Protein AF-A0A960Q6L1-F1 (afdb_monomer)

pLDDT: mean 84.84, std 14.45, range [53.34, 97.69]

Secondary structure (DSSP, 8-state):
---GGGS-HHHHTT--TT--HHHHHHHHHHHHHHHHTT-GGGSEEEETTEEEE--HHHHHHHHHHHHSHHHHHHHHHT--PPPPPP---THHHHHHHHHT-

Solvent-accessible surface area (backbone atoms only — not comparable to full-atom values): 6261 Å² total; per-residue (Å²): 133,84,62,74,76,70,70,36,42,43,63,76,52,71,51,59,82,84,54,50,73,71,52,52,53,51,38,40,54,53,49,48,52,39,52,76,72,65,44,68,84,62,35,46,49,76,51,97,90,42,79,44,81,47,53,68,65,55,45,53,48,28,52,57,43,59,69,37,68,72,55,30,51,55,50,53,71,67,56,72,85,78,76,73,77,76,77,76,76,68,60,77,65,51,53,41,69,75,68,74,111

Radius of gyration: 18.15 Å; Cα contacts (8 Å, |Δi|>4): 85; chains: 1; bounding box: 40×31×58 Å

Structure (mmCIF, N/CA/C/O backbone):
data_AF-A0A960Q6L1-F1
#
_entry.id   AF-A0A960Q6L1-F1
#
loop_
_atom_site.group_PDB
_atom_site.id
_atom_site.type_symbol
_atom_site.label_atom_id
_atom_site.label_alt_id
_atom_site.label_comp_id
_atom_site.label_asym_id
_atom_site.label_entity_id
_atom_site.label_seq_id
_atom_site.pdbx_PDB_ins_code
_atom_site.Cartn_x
_atom_site.Cartn_y
_atom_site.Cartn_z
_atom_site.occupancy
_atom_site.B_iso_or_equiv
_atom_site.auth_seq_id
_atom_site.auth_comp_id
_atom_site.auth_asym_id
_atom_site.auth_atom_id
_atom_site.pdbx_PDB_model_num
ATOM 1 N N . MET A 1 1 ? 10.298 19.977 2.363 1.00 57.78 1 MET A N 1
ATOM 2 C CA . MET A 1 1 ? 9.273 19.362 1.494 1.00 57.78 1 MET A CA 1
ATOM 3 C C . MET A 1 1 ? 9.765 17.973 1.130 1.00 57.78 1 MET A C 1
ATOM 5 O O . MET A 1 1 ? 10.879 17.876 0.631 1.00 57.78 1 MET A O 1
ATOM 9 N N . ALA A 1 2 ? 9.029 16.913 1.467 1.00 64.69 2 ALA A N 1
ATOM 10 C CA . ALA A 1 2 ? 9.424 15.565 1.061 1.00 64.69 2 ALA A CA 1
ATOM 11 C C . ALA A 1 2 ? 9.174 15.396 -0.452 1.00 64.69 2 ALA A C 1
ATOM 13 O O . ALA A 1 2 ? 8.121 15.833 -0.922 1.00 64.69 2 ALA A O 1
ATOM 14 N N . PRO A 1 3 ? 10.112 14.824 -1.225 1.00 72.50 3 PRO A N 1
ATOM 15 C CA . PRO A 1 3 ? 9.887 14.541 -2.638 1.00 72.50 3 PRO A CA 1
ATOM 16 C C . PRO A 1 3 ? 8.635 13.689 -2.896 1.00 72.50 3 PRO A C 1
ATOM 18 O O . PRO A 1 3 ? 8.349 12.765 -2.140 1.00 72.50 3 PRO A O 1
ATOM 21 N N . ALA A 1 4 ? 7.925 13.949 -4.000 1.00 71.31 4 ALA A N 1
ATOM 22 C CA . ALA A 1 4 ? 6.692 13.233 -4.352 1.00 71.31 4 ALA A CA 1
ATOM 23 C C . ALA A 1 4 ? 6.887 11.709 -4.481 1.00 71.31 4 ALA A C 1
ATOM 25 O O . ALA A 1 4 ? 6.006 10.943 -4.105 1.00 71.31 4 ALA A O 1
ATOM 26 N N . TRP A 1 5 ? 8.068 11.262 -4.919 1.00 70.44 5 TRP A N 1
ATOM 27 C CA . TRP A 1 5 ? 8.406 9.840 -5.040 1.00 70.44 5 TRP A CA 1
ATOM 28 C C . TRP A 1 5 ? 8.507 9.097 -3.694 1.00 70.44 5 TRP A C 1
ATOM 30 O O . TRP A 1 5 ? 8.461 7.871 -3.681 1.00 70.44 5 TRP A O 1
ATOM 40 N N . LEU A 1 6 ? 8.600 9.799 -2.552 1.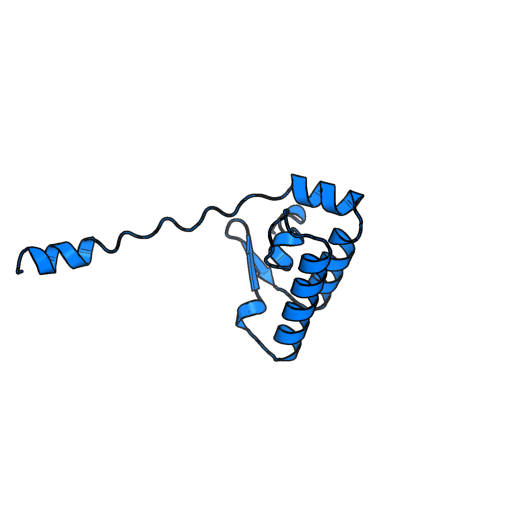00 81.38 6 LEU A N 1
ATOM 41 C CA . LEU A 1 6 ? 8.538 9.167 -1.223 1.00 81.38 6 LEU A CA 1
ATOM 42 C C . LEU A 1 6 ? 7.136 8.666 -0.868 1.00 81.38 6 LEU A C 1
ATOM 44 O O . LEU A 1 6 ? 7.013 7.764 -0.037 1.00 81.38 6 LEU A O 1
ATOM 48 N N . LYS A 1 7 ? 6.083 9.224 -1.480 1.00 85.00 7 LYS A N 1
ATOM 49 C CA . LYS A 1 7 ? 4.706 8.749 -1.306 1.00 85.00 7 LYS A CA 1
ATOM 50 C C . LYS A 1 7 ? 4.463 7.501 -2.155 1.00 85.00 7 LYS A C 1
ATOM 52 O O . LYS A 1 7 ? 3.593 7.485 -3.006 1.00 85.00 7 LYS A O 1
ATOM 57 N N . ASN A 1 8 ? 5.245 6.447 -1.957 1.00 92.00 8 ASN A N 1
ATOM 58 C CA . ASN A 1 8 ? 5.033 5.207 -2.696 1.00 92.00 8 ASN A CA 1
ATOM 59 C C . ASN A 1 8 ? 3.706 4.538 -2.244 1.00 92.00 8 ASN A C 1
ATOM 61 O O . ASN A 1 8 ? 3.525 4.345 -1.033 1.00 92.00 8 ASN A O 1
ATOM 65 N N . PRO A 1 9 ? 2.813 4.136 -3.174 1.00 94.81 9 PRO A N 1
ATOM 66 C CA . PRO A 1 9 ? 1.548 3.461 -2.872 1.00 94.81 9 PRO A CA 1
ATOM 67 C C . PRO A 1 9 ? 1.677 2.247 -1.945 1.00 94.81 9 PRO A C 1
ATOM 69 O O . PRO A 1 9 ? 0.799 2.009 -1.115 1.00 94.81 9 PRO A O 1
ATOM 72 N N . PHE A 1 10 ? 2.784 1.499 -2.023 1.00 94.62 10 PHE A N 1
ATOM 73 C CA . PHE A 1 10 ? 3.025 0.342 -1.156 1.00 94.62 10 PHE A CA 1
ATOM 74 C C . PHE A 1 10 ? 3.182 0.740 0.320 1.00 94.62 10 PHE A C 1
ATOM 76 O O . PHE A 1 10 ? 2.663 0.057 1.205 1.00 94.62 10 PHE A O 1
ATOM 83 N N . PHE A 1 11 ? 3.821 1.881 0.607 1.00 93.12 11 PHE A N 1
ATOM 84 C CA . PHE A 1 11 ? 3.897 2.412 1.973 1.00 93.12 11 PHE A CA 1
ATOM 85 C C . PHE A 1 11 ? 2.556 2.982 2.430 1.00 93.12 11 PHE A C 1
ATOM 87 O O . PHE A 1 11 ? 2.152 2.759 3.576 1.00 93.12 11 PHE A O 1
ATOM 94 N N . THR A 1 12 ? 1.836 3.658 1.529 1.00 93.62 12 THR A N 1
ATOM 95 C CA . THR A 1 12 ? 0.488 4.163 1.810 1.00 93.62 12 THR A CA 1
ATOM 96 C C . THR A 1 12 ? -0.434 3.018 2.216 1.00 93.62 12 THR A C 1
ATOM 98 O O . THR A 1 12 ? -1.100 3.123 3.241 1.00 93.62 12 THR A O 1
ATOM 101 N N . LEU A 1 13 ? -0.407 1.885 1.510 1.00 95.12 13 LEU A N 1
ATOM 102 C CA . LEU A 1 13 ? -1.226 0.710 1.831 1.00 95.12 13 LEU A CA 1
ATOM 103 C C . LEU A 1 13 ? -0.615 -0.228 2.886 1.00 95.12 13 LEU A C 1
ATOM 105 O O . LEU A 1 13 ? -1.269 -1.185 3.292 1.00 95.12 13 LEU A O 1
ATOM 109 N N . ALA A 1 14 ? 0.601 0.052 3.365 1.00 93.12 14 ALA A N 1
ATOM 110 C CA . ALA A 1 14 ? 1.335 -0.781 4.321 1.00 93.12 14 ALA A CA 1
ATOM 111 C C . ALA A 1 14 ? 1.481 -2.252 3.873 1.00 93.12 14 ALA A C 1
ATOM 113 O O . ALA A 1 14 ? 1.300 -3.178 4.665 1.00 93.12 14 ALA A O 1
ATOM 114 N N . ILE A 1 15 ? 1.822 -2.460 2.600 1.00 94.94 15 ILE A N 1
ATOM 115 C CA . ILE A 1 15 ? 2.004 -3.781 1.981 1.00 94.94 15 ILE A CA 1
ATOM 116 C C . ILE A 1 15 ? 3.369 -3.896 1.294 1.00 94.94 15 ILE A C 1
ATOM 118 O O . ILE A 1 15 ? 4.048 -2.906 1.033 1.00 94.94 15 ILE A O 1
ATOM 122 N N . SER A 1 16 ? 3.768 -5.132 0.992 1.00 92.81 16 SER A N 1
ATOM 123 C CA . SER A 1 16 ? 4.973 -5.422 0.209 1.00 92.81 16 SER A CA 1
ATOM 124 C C . SER A 1 16 ? 4.719 -5.233 -1.295 1.00 92.81 16 SER A C 1
ATOM 126 O O . SER A 1 16 ? 3.624 -5.561 -1.753 1.00 92.81 16 SER A O 1
ATOM 128 N N . PRO A 1 17 ? 5.732 -4.843 -2.094 1.00 94.00 17 PRO A N 1
ATOM 129 C CA . PRO A 1 17 ? 5.674 -4.904 -3.560 1.00 94.00 17 PRO A CA 1
ATOM 130 C C . PRO A 1 17 ? 5.328 -6.293 -4.110 1.00 94.00 17 PRO A C 1
ATOM 132 O O . PRO A 1 17 ? 4.765 -6.423 -5.191 1.00 94.00 17 PRO A O 1
ATOM 135 N N . LYS A 1 18 ? 5.620 -7.348 -3.337 1.00 93.44 18 LYS A N 1
ATOM 136 C CA . LYS A 1 18 ? 5.295 -8.739 -3.682 1.00 93.44 18 LYS A CA 1
ATOM 137 C C . LYS A 1 18 ? 3.814 -9.087 -3.489 1.00 93.44 18 LYS A C 1
ATOM 139 O O . LYS A 1 18 ? 3.422 -10.209 -3.796 1.00 93.44 18 LYS A O 1
ATOM 144 N N . ALA A 1 19 ? 3.002 -8.166 -2.965 1.00 95.38 19 ALA A N 1
ATOM 145 C CA . ALA A 1 19 ? 1.581 -8.390 -2.739 1.00 95.38 19 ALA A CA 1
ATOM 146 C C . ALA A 1 19 ? 0.841 -8.624 -4.063 1.00 95.38 19 ALA A C 1
ATOM 148 O O . ALA A 1 19 ? 0.959 -7.856 -5.021 1.00 95.38 19 ALA A O 1
ATOM 149 N N . SER A 1 20 ? 0.030 -9.673 -4.103 1.00 95.94 20 SER A N 1
ATOM 150 C CA . SER A 1 20 ? -0.891 -9.953 -5.202 1.00 95.94 20 SER A CA 1
ATOM 151 C C . SER A 1 20 ? -1.947 -8.850 -5.347 1.00 95.94 20 SER A C 1
ATOM 153 O O . SER A 1 20 ? -2.246 -8.121 -4.400 1.00 95.94 20 SER A O 1
ATOM 155 N N . ALA A 1 21 ? -2.581 -8.752 -6.518 1.00 94.88 21 ALA A N 1
ATOM 156 C CA . ALA A 1 21 ? -3.676 -7.801 -6.742 1.00 94.88 21 ALA A CA 1
ATOM 157 C C . ALA A 1 21 ? -4.812 -7.960 -5.710 1.00 94.88 21 ALA A C 1
ATOM 159 O O . ALA A 1 21 ? -5.328 -6.979 -5.184 1.00 94.88 21 ALA A O 1
ATOM 160 N N . ALA A 1 22 ? -5.144 -9.199 -5.335 1.00 96.19 22 ALA A N 1
ATOM 161 C CA . ALA A 1 22 ? -6.163 -9.465 -4.322 1.00 96.19 22 ALA A CA 1
ATOM 162 C C . ALA A 1 22 ? -5.759 -8.991 -2.913 1.00 96.19 22 ALA A C 1
ATOM 164 O O . ALA A 1 22 ? -6.627 -8.675 -2.101 1.00 96.19 22 ALA A O 1
ATOM 165 N N . GLU A 1 23 ? -4.466 -8.986 -2.580 1.00 97.56 23 GLU A N 1
ATOM 166 C CA . GLU A 1 23 ? -3.964 -8.452 -1.306 1.00 97.56 23 GLU A CA 1
ATOM 167 C C . GLU A 1 23 ? -3.963 -6.926 -1.294 1.00 97.56 23 GLU A C 1
ATOM 169 O O . GLU A 1 23 ? -4.310 -6.338 -0.273 1.00 97.56 23 GLU A O 1
ATOM 174 N N . VAL A 1 24 ? -3.651 -6.297 -2.432 1.00 97.38 24 VAL A N 1
ATOM 175 C CA . VAL A 1 24 ? -3.732 -4.840 -2.615 1.00 97.38 24 VAL A CA 1
ATOM 176 C C . VAL A 1 24 ? -5.152 -4.340 -2.331 1.00 97.38 24 VAL A C 1
ATOM 178 O O . VAL A 1 24 ? -5.337 -3.462 -1.488 1.00 97.38 24 VAL A O 1
ATOM 181 N N . GLU A 1 25 ? -6.163 -4.947 -2.958 1.00 97.38 25 GLU A N 1
ATOM 182 C CA . GLU A 1 25 ? -7.570 -4.564 -2.759 1.00 97.38 25 GLU A CA 1
ATOM 183 C C . GLU A 1 25 ? -8.021 -4.762 -1.306 1.00 97.38 25 GLU A C 1
ATOM 185 O O . GLU A 1 25 ? -8.617 -3.870 -0.695 1.00 97.38 25 GLU A O 1
ATOM 190 N N . ARG A 1 26 ? -7.676 -5.913 -0.713 1.00 97.69 26 ARG A N 1
ATOM 191 C CA . ARG A 1 26 ? -7.999 -6.210 0.689 1.00 97.69 26 ARG A CA 1
ATOM 192 C C . ARG A 1 26 ? -7.362 -5.205 1.647 1.00 97.69 26 ARG A C 1
ATOM 194 O O . ARG A 1 26 ? -8.020 -4.781 2.596 1.00 97.69 26 ARG A O 1
ATOM 201 N N . ALA A 1 27 ? -6.111 -4.815 1.409 1.00 96.94 27 ALA A N 1
ATOM 202 C CA . ALA A 1 27 ? -5.414 -3.836 2.236 1.00 96.94 27 ALA A CA 1
ATOM 203 C C . ALA A 1 27 ? -6.074 -2.454 2.156 1.00 96.94 27 ALA A C 1
ATOM 205 O O . ALA A 1 27 ? -6.325 -1.838 3.195 1.00 96.94 27 ALA A O 1
ATOM 206 N N . GLY A 1 28 ? -6.422 -2.001 0.948 1.00 96.62 28 GLY A N 1
ATOM 207 C CA . GLY A 1 28 ? -7.139 -0.742 0.751 1.00 96.62 28 GLY A CA 1
ATOM 208 C C . GLY A 1 28 ? -8.479 -0.720 1.483 1.00 96.62 28 GLY A C 1
ATOM 209 O O . GLY A 1 28 ? -8.741 0.188 2.270 1.00 96.62 28 GLY A O 1
ATOM 210 N N . GLN A 1 29 ? -9.292 -1.767 1.321 1.00 96.56 29 GLN A N 1
ATOM 211 C CA . GLN A 1 29 ? -10.600 -1.849 1.971 1.00 96.56 29 GLN A CA 1
ATOM 212 C C . GLN A 1 29 ? -10.503 -1.927 3.501 1.00 96.56 29 GLN A C 1
ATOM 214 O O . GLN A 1 29 ? -11.298 -1.300 4.209 1.00 96.56 29 GLN A O 1
ATOM 219 N N . LEU A 1 30 ? -9.504 -2.641 4.027 1.00 96.38 30 LEU A N 1
ATOM 220 C CA . LEU A 1 30 ? -9.228 -2.689 5.462 1.00 96.38 30 LEU A CA 1
ATOM 221 C C . LEU A 1 30 ? -8.850 -1.307 6.013 1.00 96.38 30 LEU A C 1
ATOM 223 O O . LEU A 1 30 ? -9.340 -0.916 7.074 1.00 96.38 30 LEU A O 1
ATOM 227 N N . LEU A 1 31 ? -7.982 -0.571 5.314 1.00 95.81 31 LEU A N 1
ATOM 228 C CA . LEU A 1 31 ? -7.542 0.757 5.739 1.00 95.81 31 LEU A CA 1
ATOM 229 C C . LEU A 1 31 ? -8.676 1.782 5.670 1.00 95.81 31 LEU A C 1
ATOM 231 O O . LEU A 1 31 ? -8.889 2.482 6.658 1.00 95.81 31 LEU A O 1
ATOM 235 N N . SER A 1 32 ? -9.453 1.819 4.583 1.00 95.12 32 SER A N 1
ATOM 236 C CA . SER A 1 32 ? -10.621 2.706 4.483 1.00 95.12 32 SER A CA 1
ATOM 237 C C . SER A 1 32 ? -11.644 2.411 5.584 1.00 95.12 32 SER A C 1
ATOM 239 O O . SER A 1 32 ? -12.144 3.336 6.220 1.00 95.12 32 SER A O 1
ATOM 241 N N . SER A 1 33 ? -11.894 1.133 5.899 1.00 95.44 33 SER A N 1
ATOM 242 C CA . SER A 1 33 ? -12.807 0.750 6.989 1.00 95.44 33 SER A CA 1
ATOM 243 C C . SER A 1 33 ? -12.308 1.229 8.357 1.00 95.44 33 SER A C 1
ATOM 245 O O . SER A 1 33 ? -13.078 1.742 9.166 1.00 95.44 33 SER A O 1
ATOM 247 N N . LYS A 1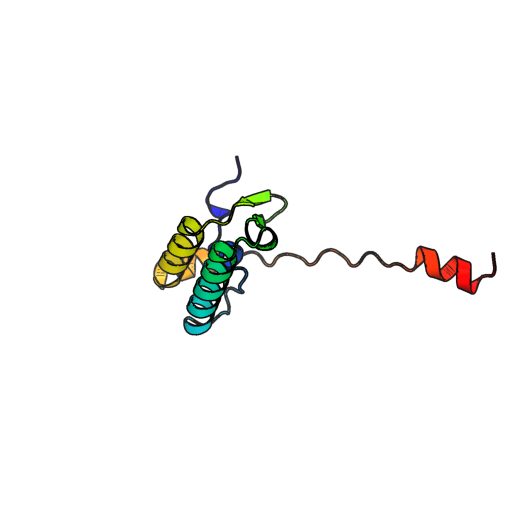 34 ? -11.003 1.107 8.620 1.00 95.00 34 LYS A N 1
ATOM 248 C CA . LYS A 1 34 ? -10.387 1.589 9.864 1.00 95.00 34 LYS A CA 1
ATOM 249 C C . LYS A 1 34 ? -10.381 3.118 9.967 1.00 95.00 34 LYS A C 1
ATOM 251 O O . LYS A 1 34 ? -10.533 3.635 11.072 1.00 95.00 34 LYS A O 1
ATOM 256 N N . LEU A 1 35 ? -10.219 3.834 8.850 1.00 93.62 35 LEU A N 1
ATOM 257 C CA . LEU A 1 35 ? -10.296 5.298 8.830 1.00 93.62 35 LEU A CA 1
ATOM 258 C C . LEU A 1 35 ? -11.724 5.757 9.110 1.00 93.62 35 LEU A C 1
ATOM 260 O O . LEU A 1 35 ? -11.920 6.639 9.941 1.00 93.62 35 LEU A O 1
ATOM 264 N N . ALA A 1 36 ? -12.712 5.109 8.487 1.00 92.88 36 ALA A N 1
ATOM 265 C CA . ALA A 1 36 ? -14.125 5.366 8.747 1.00 92.88 36 ALA A CA 1
ATOM 266 C C . ALA A 1 36 ? -14.506 5.092 10.214 1.00 92.88 36 ALA A C 1
ATOM 268 O O . ALA A 1 36 ? -15.327 5.806 10.781 1.00 92.88 36 ALA A O 1
ATOM 269 N N . ALA A 1 37 ? -13.860 4.112 10.855 1.00 93.81 37 ALA A N 1
ATOM 270 C CA . ALA A 1 37 ? -14.007 3.827 12.283 1.00 93.81 37 ALA A CA 1
ATOM 271 C C . ALA A 1 37 ? -13.232 4.794 13.210 1.00 93.81 37 ALA A C 1
ATOM 273 O O . ALA A 1 37 ? -13.228 4.596 14.424 1.00 93.81 37 ALA A O 1
ATOM 274 N N . GLY A 1 38 ? -12.555 5.816 12.673 1.00 91.81 38 GLY A N 1
ATOM 275 C CA . GLY A 1 38 ? -11.847 6.829 13.463 1.00 91.81 38 GLY A CA 1
ATOM 276 C C . GLY A 1 38 ? -10.499 6.377 14.035 1.00 91.81 38 GLY A C 1
ATOM 277 O O . GLY A 1 38 ? -10.027 6.935 15.022 1.00 91.81 38 GLY A O 1
ATOM 278 N N . SER A 1 39 ? -9.854 5.360 13.455 1.00 90.56 39 SER A N 1
ATOM 279 C CA . SER A 1 39 ? -8.586 4.847 13.983 1.00 90.56 39 SER A CA 1
ATOM 280 C C . SER A 1 39 ? -7.410 5.798 13.708 1.00 90.56 39 SER A C 1
ATOM 282 O O . SER A 1 39 ? -6.882 5.858 12.599 1.00 90.56 39 SER A O 1
ATOM 284 N N . GLU A 1 40 ? -6.938 6.494 14.747 1.00 88.19 40 GLU A N 1
ATOM 285 C CA . GLU A 1 40 ? -5.771 7.394 14.670 1.00 88.19 40 GLU A CA 1
ATOM 286 C C . GLU A 1 40 ? -4.468 6.666 14.303 1.00 88.19 40 GLU A C 1
ATOM 288 O O . GLU A 1 40 ? -3.611 7.212 13.608 1.00 88.19 40 GLU A O 1
ATOM 293 N N . ALA A 1 41 ? -4.325 5.404 14.723 1.00 86.12 41 ALA A N 1
ATOM 294 C CA . ALA A 1 41 ? -3.103 4.618 14.533 1.00 86.12 41 ALA A CA 1
ATOM 295 C C . ALA A 1 41 ? -2.733 4.412 13.056 1.00 86.12 41 ALA A C 1
ATOM 297 O O . ALA A 1 41 ? -1.572 4.162 12.739 1.00 86.12 41 ALA A O 1
ATOM 298 N N . ILE A 1 42 ? -3.710 4.511 12.152 1.00 90.19 42 ILE A N 1
ATOM 299 C CA . ILE A 1 42 ? -3.491 4.335 10.718 1.00 90.19 42 ILE A CA 1
ATOM 300 C C . ILE A 1 42 ? -3.520 5.646 9.934 1.00 90.19 42 ILE A C 1
ATOM 302 O O . ILE A 1 42 ? -3.267 5.607 8.735 1.00 90.19 42 ILE A O 1
ATOM 306 N N . LYS A 1 43 ? -3.781 6.795 10.567 1.00 92.19 43 LYS A N 1
ATOM 307 C CA . LYS A 1 43 ? -3.799 8.094 9.874 1.00 92.19 43 LYS A CA 1
ATOM 308 C C . LYS A 1 43 ? -2.428 8.568 9.434 1.00 92.19 43 LYS A C 1
ATOM 310 O O . LYS A 1 43 ? -2.332 9.532 8.688 1.00 92.19 43 LYS A O 1
ATOM 315 N N . THR A 1 44 ? -1.360 7.937 9.910 1.00 91.88 44 THR A N 1
ATOM 316 C CA . THR A 1 44 ? -0.009 8.294 9.496 1.00 91.88 44 THR A CA 1
ATOM 317 C C . THR A 1 44 ? 0.823 7.065 9.183 1.00 91.88 44 THR A C 1
ATOM 319 O O . THR A 1 44 ? 0.577 5.966 9.684 1.00 91.88 44 THR A O 1
ATOM 322 N N . TYR A 1 45 ? 1.816 7.260 8.329 1.00 89.56 45 TYR A N 1
ATOM 323 C CA . TYR A 1 45 ? 2.849 6.278 8.033 1.00 89.56 45 TYR A CA 1
ATOM 324 C C . TYR A 1 45 ? 4.187 6.988 7.874 1.00 89.56 45 TYR A C 1
ATOM 326 O O . TYR A 1 45 ? 4.238 8.196 7.635 1.00 89.56 45 TYR A O 1
ATOM 334 N N . SER A 1 46 ? 5.280 6.254 8.065 1.00 85.31 46 SER A N 1
ATOM 335 C CA . SER A 1 46 ? 6.625 6.803 7.949 1.00 85.31 46 SER A CA 1
ATOM 336 C C . SER A 1 46 ? 7.412 6.133 6.834 1.00 85.31 46 SER A C 1
ATOM 338 O O . SER A 1 46 ? 7.384 4.916 6.672 1.00 85.31 46 SER A O 1
ATOM 340 N N . VAL A 1 47 ? 8.137 6.947 6.071 1.00 85.94 47 VAL A N 1
ATOM 341 C CA . VAL A 1 47 ? 9.026 6.503 4.994 1.00 85.94 47 VAL A CA 1
ATOM 342 C C . VAL A 1 47 ? 10.305 7.322 5.076 1.00 85.94 47 VAL A C 1
ATOM 344 O O . VAL A 1 47 ? 10.253 8.549 5.064 1.00 85.94 47 VAL A O 1
ATOM 347 N N . LEU A 1 48 ? 11.454 6.649 5.193 1.00 82.31 48 LEU A N 1
ATOM 348 C CA . LEU A 1 48 ? 12.782 7.282 5.262 1.00 82.31 48 LEU A CA 1
ATOM 349 C C . LEU A 1 48 ? 12.872 8.439 6.282 1.00 82.31 48 LEU A C 1
ATOM 351 O O . LEU A 1 48 ? 13.481 9.470 6.025 1.00 82.31 48 LEU A O 1
ATOM 355 N N . GLY A 1 49 ? 12.241 8.280 7.450 1.00 82.75 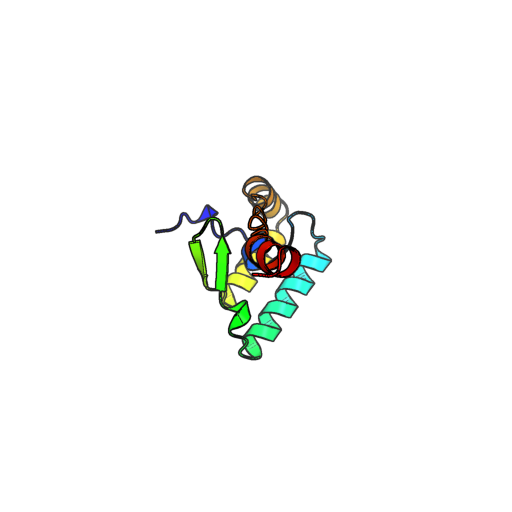49 GLY A N 1
ATOM 356 C CA . GLY A 1 49 ? 12.237 9.294 8.514 1.00 82.75 49 GLY A CA 1
ATOM 357 C C . GLY A 1 49 ? 11.238 10.440 8.314 1.00 82.75 49 GLY A C 1
ATOM 358 O O . GLY A 1 49 ? 11.052 11.244 9.224 1.00 82.75 49 GLY A O 1
ATOM 359 N N . HIS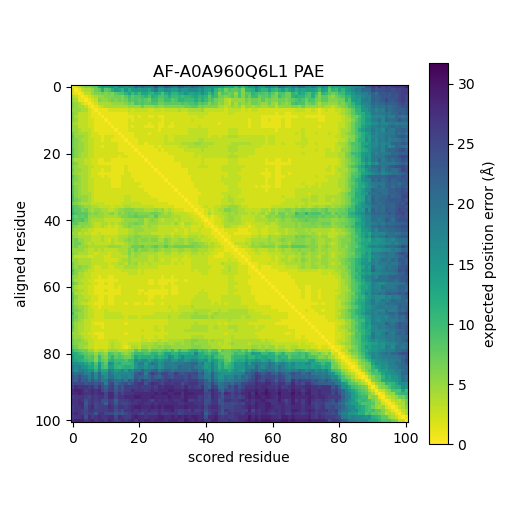 A 1 50 ? 10.541 10.489 7.179 1.00 85.31 50 HIS A N 1
ATOM 360 C CA . HIS A 1 50 ? 9.433 11.407 6.944 1.00 85.31 50 HIS A CA 1
ATOM 361 C C . HIS A 1 50 ? 8.115 10.780 7.387 1.00 85.31 50 HIS A C 1
ATOM 363 O O . HIS A 1 50 ? 7.912 9.579 7.220 1.00 85.31 50 HIS A O 1
ATOM 369 N N . ARG A 1 51 ? 7.217 11.593 7.948 1.00 88.25 51 ARG A N 1
ATOM 370 C CA . ARG A 1 51 ? 5.853 11.194 8.304 1.00 88.25 51 ARG A CA 1
ATOM 371 C C . ARG A 1 51 ? 4.884 11.753 7.269 1.00 88.25 51 ARG A C 1
ATOM 373 O O . ARG A 1 51 ? 4.965 12.931 6.931 1.00 88.25 51 ARG A O 1
ATOM 380 N N . PHE A 1 52 ? 3.972 10.909 6.817 1.00 90.00 52 PHE A N 1
ATOM 381 C CA . PHE A 1 52 ? 2.913 11.244 5.876 1.00 90.00 52 PHE A CA 1
ATOM 382 C C . PHE A 1 52 ? 1.556 10.980 6.512 1.00 90.00 52 PHE A C 1
ATOM 384 O O . PHE A 1 52 ? 1.424 10.076 7.342 1.00 90.00 52 PHE A O 1
ATOM 391 N N . GLU A 1 53 ? 0.567 11.772 6.117 1.00 91.00 53 GLU A N 1
ATOM 392 C CA . GLU A 1 53 ? -0.831 11.525 6.447 1.00 91.00 53 GLU A CA 1
ATOM 393 C C . GLU A 1 53 ? -1.434 10.528 5.456 1.00 91.00 53 GLU A C 1
ATOM 395 O O . GLU A 1 53 ? -1.067 10.490 4.282 1.00 91.00 53 GLU A O 1
ATOM 400 N N . ARG A 1 54 ? -2.338 9.697 5.963 1.00 93.06 54 ARG A N 1
ATOM 401 C CA . ARG A 1 54 ? -3.124 8.723 5.221 1.00 93.06 54 ARG A CA 1
ATOM 402 C C . ARG A 1 54 ? -4.587 9.079 5.419 1.00 93.06 54 ARG A C 1
ATOM 404 O O . ARG A 1 54 ? -5.133 8.879 6.505 1.00 93.06 54 ARG A O 1
ATOM 411 N N . ASP A 1 55 ? -5.203 9.574 4.360 1.00 93.31 55 ASP A N 1
ATOM 412 C CA . ASP A 1 55 ? -6.637 9.800 4.266 1.00 93.31 55 ASP A CA 1
ATOM 413 C C . ASP A 1 55 ? -7.266 8.838 3.239 1.00 93.31 55 ASP A C 1
ATOM 415 O O . ASP A 1 55 ? -6.597 7.992 2.638 1.00 93.31 55 ASP A O 1
ATOM 419 N N . ASP A 1 56 ? -8.583 8.929 3.066 1.00 93.75 56 ASP A N 1
ATOM 420 C CA . ASP A 1 56 ? -9.302 8.084 2.110 1.00 93.75 56 ASP A CA 1
ATOM 421 C C . ASP A 1 56 ? -8.940 8.415 0.648 1.00 93.75 56 ASP A C 1
ATOM 423 O O . ASP A 1 56 ? -8.974 7.539 -0.217 1.00 93.75 56 ASP A O 1
ATOM 427 N N . PHE A 1 57 ? -8.539 9.660 0.369 1.00 94.19 57 PHE A N 1
ATOM 428 C CA . PHE A 1 57 ? -8.098 10.081 -0.958 1.00 94.19 57 PHE A CA 1
ATOM 429 C C . PHE A 1 57 ? -6.771 9.415 -1.346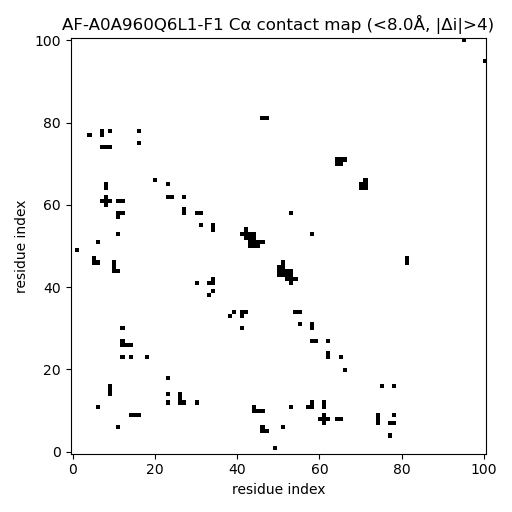 1.00 94.19 57 PHE A C 1
ATOM 431 O O . PHE A 1 57 ? -6.671 8.834 -2.424 1.00 94.19 57 PHE A O 1
ATOM 438 N N . GLU A 1 58 ? -5.787 9.411 -0.449 1.00 94.19 58 GLU A N 1
ATOM 439 C CA . GLU A 1 58 ? -4.481 8.769 -0.616 1.00 94.19 58 GLU A CA 1
ATOM 440 C C . GLU A 1 58 ? -4.614 7.250 -0.768 1.00 94.19 58 GLU A C 1
ATOM 442 O O . GLU A 1 58 ? -3.916 6.649 -1.583 1.00 94.19 58 GLU A O 1
ATOM 447 N N . ILE A 1 59 ? -5.542 6.612 -0.044 1.00 95.62 59 ILE A N 1
ATOM 448 C CA . ILE A 1 59 ? -5.820 5.176 -0.216 1.00 95.62 59 ILE A CA 1
ATOM 449 C C . ILE A 1 59 ? -6.380 4.900 -1.614 1.00 95.62 59 ILE A C 1
ATOM 451 O O . ILE A 1 59 ? -5.910 3.989 -2.298 1.00 95.62 59 ILE A O 1
ATOM 455 N N . LYS A 1 60 ? -7.367 5.683 -2.060 1.00 96.19 60 LYS A N 1
ATOM 456 C CA . LYS A 1 60 ? -7.965 5.533 -3.396 1.00 96.19 60 LYS A CA 1
ATOM 457 C C . LYS A 1 60 ? -6.954 5.798 -4.506 1.00 96.19 60 LYS A C 1
ATOM 459 O O . LYS A 1 60 ? -6.921 5.057 -5.487 1.00 96.19 60 LYS A O 1
ATOM 464 N N . TRP A 1 61 ? -6.115 6.815 -4.331 1.00 95.88 61 TRP A N 1
ATOM 465 C CA . TRP A 1 61 ? -5.003 7.106 -5.225 1.00 95.88 61 TRP A CA 1
ATOM 466 C C . TRP A 1 61 ? -4.031 5.922 -5.300 1.00 95.88 61 TRP A C 1
ATOM 468 O O . TRP A 1 61 ? -3.766 5.422 -6.391 1.00 95.88 61 TRP A O 1
ATOM 478 N N . ALA A 1 62 ? -3.589 5.398 -4.153 1.00 96.19 62 ALA A N 1
ATOM 479 C CA . ALA A 1 62 ? -2.676 4.260 -4.096 1.00 96.19 62 ALA A CA 1
ATOM 480 C C . ALA A 1 62 ? -3.262 3.003 -4.763 1.00 96.19 62 ALA A C 1
ATOM 482 O O . ALA A 1 62 ? -2.568 2.323 -5.516 1.00 96.19 62 ALA A O 1
ATOM 483 N N . LEU A 1 63 ? -4.550 2.713 -4.544 1.00 97.38 63 LEU A N 1
ATOM 484 C CA . LEU A 1 63 ? -5.246 1.621 -5.233 1.00 97.38 63 LEU A CA 1
ATOM 485 C C . LEU A 1 63 ? -5.276 1.835 -6.750 1.00 97.38 63 LEU A C 1
ATOM 487 O O . LEU A 1 63 ? -5.006 0.904 -7.503 1.00 97.38 63 LEU A O 1
ATOM 491 N N . SER A 1 64 ? -5.578 3.051 -7.211 1.00 97.00 64 SER A N 1
ATOM 492 C CA . SER A 1 64 ? -5.601 3.366 -8.642 1.00 97.00 64 SER A CA 1
ATOM 493 C C . SER A 1 64 ? -4.233 3.182 -9.298 1.00 97.00 64 SER A C 1
ATOM 495 O O . SER A 1 64 ? -4.162 2.680 -10.416 1.00 97.00 64 SER A O 1
ATOM 497 N N . GLU A 1 65 ? -3.160 3.586 -8.622 1.00 96.12 65 GLU A N 1
ATOM 498 C CA . GLU A 1 65 ? -1.790 3.462 -9.124 1.00 96.12 65 GLU A CA 1
ATOM 499 C C . GLU A 1 65 ? -1.324 2.002 -9.192 1.00 96.12 65 GLU A C 1
ATOM 501 O O . GLU A 1 65 ? -0.632 1.626 -10.130 1.00 96.12 65 GLU A O 1
ATOM 506 N N . LEU A 1 66 ? -1.729 1.159 -8.236 1.00 96.50 66 LEU A N 1
ATOM 507 C CA . LEU A 1 66 ? -1.330 -0.255 -8.201 1.00 96.50 66 LEU A CA 1
ATOM 508 C C . LEU A 1 66 ? -2.198 -1.179 -9.065 1.00 96.50 66 LEU A C 1
ATOM 510 O O . LEU A 1 66 ? -1.798 -2.317 -9.323 1.00 96.50 66 LEU A O 1
ATOM 514 N N . ARG A 1 67 ? -3.379 -0.717 -9.494 1.00 95.38 67 ARG A N 1
ATOM 515 C CA . ARG A 1 67 ? -4.241 -1.423 -10.458 1.00 95.38 67 ARG A CA 1
ATOM 516 C C . ARG A 1 67 ? -3.695 -1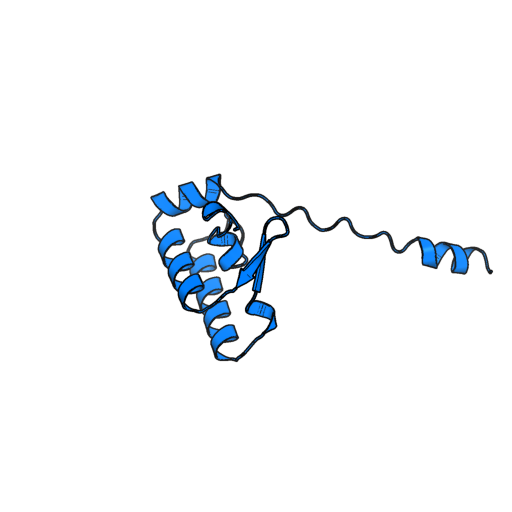.368 -11.879 1.00 95.38 67 ARG A C 1
ATOM 518 O O . ARG A 1 67 ? -3.929 -2.300 -12.642 1.00 95.38 67 ARG A O 1
ATOM 525 N N . ASP A 1 68 ? -3.003 -0.288 -12.225 1.00 95.94 6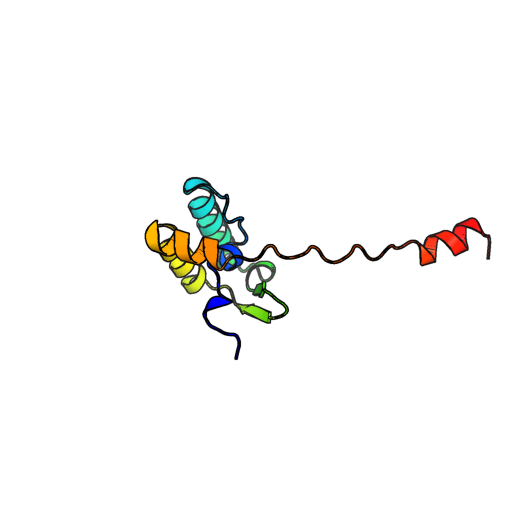8 ASP A N 1
ATOM 526 C CA . ASP A 1 68 ? -2.347 -0.124 -13.517 1.00 95.94 68 ASP A CA 1
ATOM 527 C C . ASP A 1 68 ? -0.985 -0.848 -13.497 1.00 95.94 68 ASP A C 1
ATOM 529 O O . ASP A 1 68 ? -0.106 -0.462 -12.720 1.00 95.94 68 ASP A O 1
ATOM 533 N N . PRO A 1 69 ? -0.781 -1.899 -14.315 1.00 94.31 69 PRO A N 1
ATOM 534 C CA . PRO A 1 69 ? 0.462 -2.666 -14.312 1.00 94.31 69 PRO A CA 1
ATOM 535 C C . PRO A 1 69 ? 1.706 -1.830 -14.634 1.00 94.31 69 PRO A C 1
ATOM 537 O O . PRO A 1 69 ? 2.771 -2.083 -14.069 1.00 94.31 69 PRO A O 1
ATOM 540 N N . GLU A 1 70 ? 1.588 -0.833 -15.516 1.00 95.25 70 GLU A N 1
ATOM 541 C CA . GLU A 1 70 ? 2.728 -0.011 -15.932 1.00 95.25 70 GLU A CA 1
ATOM 542 C C . GLU A 1 70 ? 3.160 0.921 -14.802 1.00 95.25 70 GLU A C 1
ATOM 544 O O . GLU A 1 70 ? 4.342 1.006 -14.457 1.00 95.25 70 GLU A O 1
ATOM 549 N N . LYS A 1 71 ? 2.188 1.571 -14.157 1.00 94.94 71 LYS A N 1
ATOM 550 C CA . LYS A 1 71 ? 2.452 2.429 -12.997 1.00 94.94 71 LYS A CA 1
ATOM 551 C C . LYS A 1 71 ? 2.959 1.626 -11.814 1.00 94.94 71 LYS A C 1
ATOM 553 O O . LYS A 1 71 ? 3.904 2.041 -11.143 1.00 94.94 71 LYS A O 1
ATOM 558 N N . ARG A 1 72 ? 2.374 0.452 -11.578 1.00 95.50 72 ARG A N 1
ATOM 559 C CA . ARG A 1 72 ? 2.820 -0.467 -10.537 1.00 95.50 72 ARG A CA 1
ATOM 560 C C . ARG A 1 72 ? 4.302 -0.801 -10.694 1.00 95.50 72 ARG A C 1
ATOM 562 O O . ARG A 1 72 ? 5.029 -0.703 -9.711 1.00 95.50 72 ARG A O 1
ATOM 569 N N . LEU A 1 73 ? 4.761 -1.119 -11.906 1.00 94.81 73 LEU A N 1
ATOM 570 C CA . LEU A 1 73 ? 6.169 -1.433 -12.163 1.00 94.81 73 LEU A CA 1
ATOM 571 C C . LEU A 1 73 ? 7.105 -0.275 -11.774 1.00 94.81 73 LEU A C 1
ATOM 573 O O . LEU A 1 73 ? 8.148 -0.500 -11.157 1.00 94.81 73 LEU A O 1
ATOM 577 N N . LEU A 1 74 ? 6.722 0.971 -12.075 1.00 93.69 74 LEU A N 1
ATOM 578 C CA . LEU A 1 74 ? 7.482 2.156 -11.658 1.00 93.69 74 LEU A CA 1
ATOM 579 C C . LEU A 1 74 ? 7.575 2.258 -10.129 1.00 93.69 74 LEU A C 1
ATOM 581 O O . LEU A 1 74 ? 8.647 2.528 -9.583 1.00 93.69 74 LEU A O 1
ATOM 585 N N . TRP A 1 75 ? 6.472 2.006 -9.425 1.00 94.00 75 TRP A N 1
ATOM 586 C CA . TRP A 1 75 ? 6.444 2.034 -7.963 1.00 94.00 75 TRP A CA 1
ATOM 587 C C . TRP A 1 75 ? 7.209 0.879 -7.321 1.00 94.00 75 TRP A C 1
ATOM 589 O O . TRP A 1 75 ? 7.779 1.063 -6.246 1.00 94.00 75 TRP A O 1
ATOM 599 N N . GLU A 1 76 ? 7.261 -0.287 -7.965 1.00 93.19 76 GLU A N 1
ATOM 600 C CA . GLU A 1 76 ? 8.095 -1.410 -7.530 1.00 93.19 76 GLU A CA 1
ATOM 601 C C . GLU A 1 76 ? 9.581 -1.054 -7.641 1.00 93.19 76 GLU A C 1
ATOM 603 O O . GLU A 1 76 ? 10.342 -1.310 -6.709 1.00 93.19 76 GLU A O 1
ATOM 608 N N . PHE A 1 77 ? 9.986 -0.383 -8.725 1.00 90.62 77 PHE A N 1
ATOM 609 C CA . PHE A 1 77 ? 11.363 0.081 -8.913 1.00 90.62 77 PHE A CA 1
ATOM 610 C C . PHE A 1 77 ? 11.778 1.155 -7.895 1.00 90.62 77 PHE A C 1
ATOM 612 O O . PHE A 1 77 ? 12.908 1.160 -7.413 1.00 90.62 77 PHE A O 1
ATOM 619 N N . LEU A 1 78 ? 10.859 2.058 -7.544 1.00 87.44 78 LEU A N 1
ATOM 620 C CA . LEU A 1 78 ? 11.080 3.111 -6.546 1.00 87.44 78 LEU A CA 1
ATOM 621 C C . LEU A 1 78 ? 10.872 2.636 -5.100 1.00 87.44 78 LEU A C 1
ATOM 623 O O . LEU A 1 78 ? 10.943 3.444 -4.168 1.00 87.44 78 LEU A O 1
ATOM 627 N N . PHE A 1 79 ? 10.562 1.358 -4.884 1.00 87.94 79 PHE A N 1
ATOM 628 C CA . PHE A 1 79 ? 10.380 0.823 -3.544 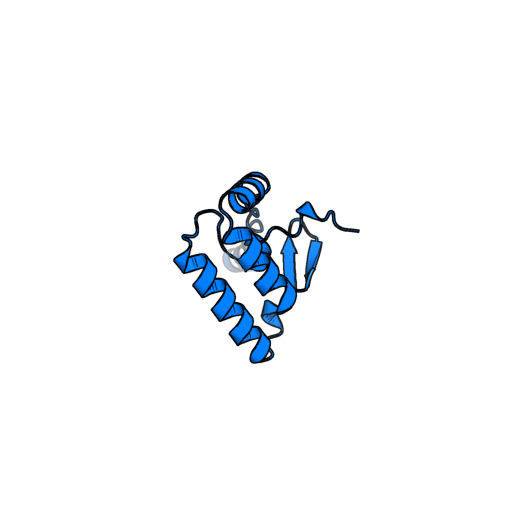1.00 87.94 79 PHE A CA 1
ATOM 629 C C . PHE A 1 79 ? 11.727 0.551 -2.875 1.00 87.94 79 PHE A C 1
ATOM 631 O O . PHE A 1 79 ? 12.637 -0.038 -3.454 1.00 87.94 79 PHE A O 1
ATOM 638 N N . PHE A 1 80 ? 11.823 0.913 -1.599 1.00 82.94 80 PHE A N 1
ATOM 639 C CA . PHE A 1 80 ? 12.982 0.617 -0.768 1.00 82.94 80 PHE A CA 1
ATOM 640 C C . PHE A 1 80 ? 12.537 -0.175 0.452 1.00 82.94 80 PHE A C 1
ATOM 642 O O . PHE A 1 80 ? 11.633 0.243 1.172 1.00 82.94 80 PHE A O 1
ATOM 649 N N . GLU A 1 81 ? 13.183 -1.307 0.715 1.00 76.81 81 GLU A N 1
ATOM 650 C CA . GLU A 1 81 ? 12.871 -2.111 1.893 1.00 76.81 81 GLU A CA 1
ATOM 651 C C . GLU A 1 81 ? 13.162 -1.293 3.165 1.00 76.81 81 GLU A C 1
ATOM 653 O O . GLU A 1 81 ? 14.312 -0.884 3.387 1.00 76.81 81 GLU A O 1
ATOM 658 N N . PRO A 1 82 ? 12.154 -1.010 4.012 1.00 70.50 82 PRO A N 1
ATOM 659 C CA . PRO A 1 82 ? 12.398 -0.299 5.251 1.00 70.50 82 PRO A CA 1
ATOM 660 C C . PRO A 1 82 ? 13.266 -1.188 6.139 1.00 70.50 82 PRO A C 1
ATOM 662 O O . PRO A 1 82 ? 12.863 -2.279 6.544 1.00 70.50 82 PRO A O 1
ATOM 665 N N . ARG A 1 83 ? 14.484 -0.730 6.450 1.00 65.62 83 ARG A N 1
ATOM 666 C CA . ARG A 1 83 ? 15.357 -1.454 7.376 1.00 65.62 83 ARG A CA 1
ATOM 667 C C . ARG A 1 83 ? 14.649 -1.517 8.736 1.00 65.62 83 ARG A C 1
ATOM 669 O O . ARG A 1 83 ? 14.314 -0.452 9.265 1.00 65.62 83 ARG A O 1
ATOM 676 N N . PRO A 1 84 ? 14.435 -2.710 9.321 1.00 63.84 84 PRO A N 1
ATOM 677 C CA . PRO A 1 84 ? 13.842 -2.799 10.645 1.00 63.84 84 PRO A CA 1
ATOM 678 C C . PRO A 1 84 ? 14.710 -2.004 11.632 1.00 63.84 84 PRO A C 1
ATOM 680 O O . PRO A 1 84 ? 15.943 -2.002 11.495 1.00 63.84 84 PRO A O 1
ATOM 683 N N . PRO A 1 85 ? 14.110 -1.299 12.609 1.00 61.69 85 PRO A N 1
ATOM 684 C CA . PRO A 1 85 ? 14.891 -0.635 13.642 1.00 61.69 85 PRO A CA 1
ATOM 685 C C . PRO A 1 85 ? 15.805 -1.681 14.283 1.00 61.69 85 PRO A C 1
ATOM 687 O O . PRO A 1 85 ? 15.338 -2.759 14.654 1.00 61.69 85 PRO A O 1
ATOM 690 N N . LYS A 1 86 ? 17.114 -1.392 14.369 1.00 64.81 86 LYS A N 1
ATOM 691 C CA . LYS A 1 86 ? 18.061 -2.276 15.065 1.00 64.81 86 LYS A CA 1
ATOM 692 C C . LYS A 1 86 ? 17.467 -2.558 16.440 1.00 64.81 86 LYS A C 1
ATOM 694 O O . LYS A 1 86 ? 17.236 -1.610 17.192 1.00 64.81 86 LYS A O 1
ATOM 699 N N . ALA A 1 87 ? 17.186 -3.827 16.736 1.00 60.69 87 ALA A N 1
ATOM 700 C CA . ALA A 1 87 ? 16.690 -4.219 18.044 1.00 60.69 87 ALA A CA 1
ATOM 701 C C . ALA A 1 87 ? 17.658 -3.648 19.083 1.00 60.69 87 ALA A C 1
ATOM 703 O O . ALA A 1 87 ? 18.848 -3.969 19.085 1.00 60.69 87 ALA A O 1
ATOM 704 N N . ARG A 1 88 ? 17.177 -2.714 19.907 1.00 54.72 88 ARG A N 1
ATOM 705 C CA . ARG A 1 88 ? 17.964 -2.183 21.013 1.00 54.72 88 ARG A CA 1
ATOM 706 C C . ARG A 1 88 ? 18.148 -3.359 21.961 1.00 54.72 88 ARG A C 1
ATOM 708 O O . ARG A 1 88 ? 17.195 -3.728 22.637 1.00 54.72 88 ARG A O 1
ATOM 715 N N . HIS A 1 89 ? 19.322 -3.990 21.946 1.00 53.84 89 HIS A N 1
ATOM 716 C CA . HIS A 1 89 ? 19.648 -5.048 22.895 1.00 53.84 89 HIS A CA 1
ATOM 717 C C . HIS A 1 89 ? 19.363 -4.513 24.306 1.00 53.84 89 HIS A C 1
ATOM 719 O O . HIS A 1 89 ? 20.023 -3.581 24.763 1.00 53.84 89 HIS A O 1
ATOM 725 N N . GLN A 1 90 ? 18.354 -5.076 24.977 1.00 56.06 90 GLN A N 1
ATOM 726 C CA . GLN A 1 90 ? 17.979 -4.742 26.358 1.00 56.06 90 GLN A CA 1
ATOM 727 C C . GLN A 1 90 ? 19.010 -5.258 27.381 1.00 56.06 90 GLN A C 1
ATOM 729 O O . GLN A 1 90 ? 18.838 -5.084 28.584 1.00 56.06 90 GLN A O 1
ATOM 734 N N . ASN A 1 91 ? 20.125 -5.819 26.908 1.00 53.34 91 ASN A N 1
ATOM 735 C CA . ASN A 1 91 ? 21.114 -6.528 27.713 1.00 53.34 91 ASN A CA 1
ATOM 736 C C . ASN A 1 91 ? 21.812 -5.663 28.776 1.00 53.34 91 ASN A C 1
ATOM 738 O O . ASN A 1 91 ? 22.451 -6.220 29.656 1.00 53.34 91 ASN A O 1
ATOM 742 N N . ALA A 1 92 ? 21.690 -4.331 28.766 1.00 55.69 92 ALA A N 1
ATOM 743 C CA . ALA A 1 92 ? 22.255 -3.507 29.839 1.00 55.69 92 ALA A CA 1
ATOM 744 C C . ALA A 1 92 ? 21.529 -3.684 31.191 1.00 55.69 92 ALA A C 1
ATOM 746 O O . ALA A 1 92 ? 22.144 -3.475 32.232 1.00 55.69 92 ALA A O 1
ATOM 747 N N . LEU A 1 93 ? 20.251 -4.089 31.192 1.00 55.88 93 LEU A N 1
ATOM 748 C CA . LEU A 1 93 ? 19.475 -4.287 32.426 1.00 55.88 93 LEU A CA 1
ATOM 749 C C . LEU A 1 93 ? 19.563 -5.722 32.974 1.00 55.88 93 LEU A C 1
ATOM 751 O O . LEU A 1 93 ? 19.355 -5.924 34.169 1.00 55.88 93 LEU A O 1
ATOM 755 N N . ASP A 1 94 ? 19.938 -6.698 32.142 1.00 55.09 94 ASP A N 1
ATOM 756 C CA . ASP A 1 94 ? 20.122 -8.088 32.578 1.00 55.09 94 ASP A CA 1
ATOM 757 C C . ASP A 1 94 ? 21.492 -8.332 33.229 1.00 55.09 94 ASP A C 1
ATOM 759 O O . ASP A 1 94 ? 21.583 -9.117 34.171 1.00 55.09 94 ASP A O 1
ATOM 763 N N . PHE A 1 95 ? 22.553 -7.619 32.825 1.00 57.00 95 PHE A N 1
ATOM 764 C CA . PHE A 1 95 ? 23.872 -7.781 33.457 1.00 57.00 95 PHE A CA 1
ATOM 765 C C . PHE A 1 95 ? 23.884 -7.386 34.941 1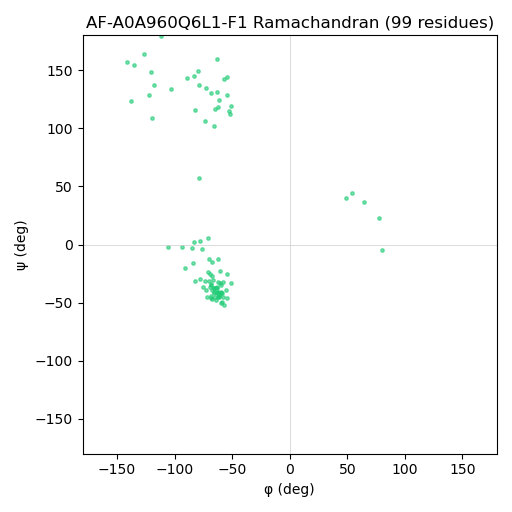.00 57.00 95 PHE A C 1
ATOM 767 O O . PHE A 1 95 ? 24.534 -8.062 35.734 1.00 57.00 95 PHE A O 1
ATOM 774 N N . ALA A 1 96 ? 23.139 -6.351 35.343 1.00 60.19 96 ALA A N 1
ATOM 775 C CA . ALA A 1 96 ? 23.049 -5.952 36.752 1.00 60.19 96 ALA A CA 1
ATOM 776 C C . ALA A 1 96 ? 22.328 -7.012 37.606 1.00 60.19 96 ALA A C 1
ATOM 778 O O . ALA A 1 96 ? 22.781 -7.345 38.698 1.00 60.19 96 ALA A O 1
ATOM 779 N N . LYS A 1 97 ? 21.269 -7.631 37.063 1.00 57.06 97 LYS A N 1
ATOM 780 C CA . LYS A 1 97 ? 20.545 -8.729 37.723 1.00 57.06 97 LYS A CA 1
ATOM 781 C C . LYS A 1 97 ? 21.366 -10.013 37.841 1.00 57.06 97 LYS A C 1
ATOM 783 O O . LYS A 1 97 ? 21.205 -10.740 38.814 1.00 57.06 97 LYS A O 1
ATOM 788 N N . VAL A 1 98 ? 22.226 -10.297 36.862 1.00 60.22 98 VAL A N 1
ATOM 789 C CA . VAL A 1 98 ? 23.104 -11.480 36.868 1.00 60.22 98 VAL A CA 1
ATOM 790 C C . VAL A 1 98 ? 24.323 -11.286 37.780 1.00 60.22 98 VAL A C 1
ATOM 792 O O . VAL A 1 98 ? 24.808 -12.261 38.346 1.00 60.22 98 VAL A O 1
ATOM 795 N N . LEU A 1 99 ? 24.803 -10.049 37.965 1.00 66.88 99 LEU A N 1
ATOM 796 C CA . LEU A 1 99 ? 25.964 -9.737 38.813 1.00 66.88 99 LEU A CA 1
ATOM 797 C C . LEU A 1 99 ? 25.620 -9.349 40.260 1.00 66.88 99 LEU A C 1
ATOM 799 O O . LEU A 1 99 ? 26.538 -9.155 41.051 1.00 66.88 99 LEU A O 1
ATOM 803 N N . GLY A 1 100 ? 24.338 -9.282 40.630 1.00 58.72 100 GLY A N 1
ATOM 804 C CA . GLY A 1 100 ? 23.921 -9.107 42.025 1.00 58.72 100 GLY A CA 1
ATOM 805 C C . GLY A 1 100 ? 24.329 -7.770 42.656 1.00 58.72 100 GLY A C 1
ATOM 806 O O . GLY A 1 100 ? 24.671 -7.757 43.838 1.00 58.72 100 GLY A O 1
ATOM 807 N N . PHE A 1 101 ? 24.297 -6.677 41.885 1.00 57.88 101 PHE A N 1
ATOM 808 C CA . PHE A 1 101 ? 24.367 -5.304 42.406 1.00 57.88 101 PHE A CA 1
ATOM 809 C C . PHE A 1 101 ? 22.974 -4.680 42.508 1.00 57.88 101 PHE A C 1
ATOM 811 O O . PHE A 1 101 ? 22.158 -4.906 41.582 1.00 57.88 101 PHE A O 1
#

Foldseek 3Di:
DDDPLQLQLCQLLVHDLPDDLVRLVVSLVVLQVCVVVVPPVNQWTDGPNDIDGHDNVSSVVSNVQCVDPVSSVVSNVSDDDPDPDDPPPPVVVVVCVVVPD

Sequence (101 aa):
MAPAWLKNPFFTLAISPKASAAEVERAGQLLSSKLAAGSEAIKTYSVLGHRFERDDFEIKWALSELRDPEKRLLWEFLFFEPRPPKARHQNALDFAKVLGF

Nearest PDB structures (foldseek):
  1wjz-assembly1_A  TM=5.659E-01  e=2.205E-01  Mus musculus

Mean predicted aligned error: 8.67 Å